Protein AF-A0A9X3ISD1-F1 (afdb_monomer)

Radius of gyration: 15.18 Å; Cα contacts (8 Å, |Δi|>4): 148; chains: 1; bounding box: 35×34×42 Å

Structure (mmCIF, N/CA/C/O backbone):
data_AF-A0A9X3ISD1-F1
#
_entry.id   AF-A0A9X3ISD1-F1
#
loop_
_atom_site.group_PDB
_atom_site.id
_atom_site.type_symbol
_atom_site.label_atom_id
_atom_site.label_alt_id
_atom_site.label_comp_id
_atom_site.label_asym_id
_atom_site.label_entity_id
_atom_site.label_seq_id
_atom_site.pdbx_PDB_ins_code
_atom_site.Cartn_x
_atom_site.Cartn_y
_atom_site.Cartn_z
_atom_site.occupancy
_atom_site.B_iso_or_equiv
_atom_site.auth_seq_id
_atom_site.auth_comp_id
_atom_site.auth_asym_id
_atom_site.auth_atom_id
_atom_site.pdbx_PDB_model_num
ATOM 1 N N . LEU A 1 1 ? 6.774 -3.696 7.580 1.00 65.56 1 LEU A N 1
ATOM 2 C CA . LEU A 1 1 ? 5.591 -3.726 8.477 1.00 65.56 1 LEU A CA 1
ATOM 3 C C . LEU A 1 1 ? 4.458 -2.953 7.795 1.00 65.56 1 LEU A C 1
ATOM 5 O O . LEU A 1 1 ? 4.775 -1.978 7.128 1.00 65.56 1 LEU A O 1
ATOM 9 N N . ASN A 1 2 ? 3.188 -3.359 7.916 1.00 82.25 2 ASN A N 1
ATOM 10 C CA . ASN A 1 2 ? 2.059 -2.546 7.430 1.00 82.25 2 ASN A CA 1
ATOM 11 C C . ASN A 1 2 ? 1.766 -1.448 8.481 1.00 82.25 2 ASN A C 1
ATOM 13 O O . ASN A 1 2 ? 1.386 -1.811 9.600 1.00 82.25 2 ASN A O 1
ATOM 17 N N . PRO A 1 3 ? 1.979 -0.152 8.171 1.00 85.31 3 PRO A N 1
ATOM 18 C CA . PRO A 1 3 ? 1.898 0.931 9.157 1.00 85.31 3 PRO A CA 1
ATOM 19 C C . PRO A 1 3 ? 0.495 1.105 9.744 1.00 85.31 3 PRO A C 1
ATOM 21 O O . PRO A 1 3 ? 0.365 1.401 10.932 1.00 85.31 3 PRO A O 1
ATOM 24 N N . VAL A 1 4 ? -0.550 0.824 8.962 1.00 89.69 4 VAL A N 1
ATOM 25 C CA . VAL A 1 4 ? -1.937 0.949 9.426 1.00 89.69 4 VAL A CA 1
ATOM 26 C C . VAL A 1 4 ? -2.268 -0.106 10.470 1.00 89.69 4 VAL A C 1
ATOM 28 O O . VAL A 1 4 ? -2.806 0.189 11.535 1.00 89.69 4 VAL A O 1
ATOM 31 N N . ARG A 1 5 ? -1.830 -1.348 10.245 1.00 85.19 5 ARG A N 1
ATOM 32 C CA . ARG A 1 5 ? -2.057 -2.446 11.201 1.00 85.19 5 ARG A CA 1
ATOM 33 C C . ARG A 1 5 ? -1.342 -2.241 12.537 1.00 85.19 5 ARG A C 1
ATOM 35 O O . ARG A 1 5 ? -1.757 -2.817 13.545 1.00 85.19 5 ARG A O 1
ATOM 42 N N . ALA A 1 6 ? -0.260 -1.468 12.527 1.00 86.69 6 ALA A N 1
ATOM 43 C CA . ALA A 1 6 ? 0.492 -1.087 13.715 1.00 86.69 6 ALA A CA 1
ATOM 44 C C . ALA A 1 6 ? -0.089 0.147 14.430 1.00 86.69 6 ALA A C 1
ATOM 46 O O . ALA A 1 6 ? 0.443 0.521 15.471 1.00 86.69 6 ALA A O 1
ATOM 47 N N . ALA A 1 7 ? -1.166 0.747 13.902 1.00 86.31 7 ALA A N 1
ATOM 48 C CA . ALA A 1 7 ? -1.716 2.029 14.347 1.00 86.31 7 ALA A CA 1
ATOM 49 C C . ALA A 1 7 ? -0.677 3.167 14.315 1.00 86.31 7 ALA A C 1
ATOM 51 O O . ALA A 1 7 ? -0.658 4.030 15.186 1.00 86.31 7 ALA A O 1
ATOM 52 N N . MET A 1 8 ? 0.216 3.135 13.319 1.00 88.81 8 MET A N 1
ATOM 53 C CA . MET A 1 8 ? 1.220 4.179 13.085 1.00 88.81 8 MET A CA 1
ATOM 54 C C . MET A 1 8 ? 0.772 5.205 12.033 1.00 88.81 8 MET A C 1
ATOM 56 O O . MET A 1 8 ? 1.414 6.239 11.897 1.00 88.81 8 MET A O 1
ATOM 60 N N . ALA A 1 9 ? -0.271 4.898 11.256 1.00 90.94 9 ALA A N 1
ATOM 61 C CA . ALA A 1 9 ? -0.870 5.774 10.250 1.00 90.94 9 ALA A CA 1
ATOM 62 C C . ALA A 1 9 ? -2.293 5.296 9.914 1.00 90.94 9 ALA A C 1
ATOM 64 O O . ALA A 1 9 ? -2.566 4.103 10.035 1.00 90.94 9 ALA A O 1
ATOM 65 N N . ASP A 1 10 ? -3.163 6.183 9.432 1.00 90.81 10 ASP A N 1
ATOM 66 C CA . ASP A 1 10 ? -4.523 5.810 8.997 1.00 90.81 10 ASP A CA 1
ATOM 67 C C . ASP A 1 10 ? -4.541 5.182 7.596 1.00 90.81 10 ASP A C 1
ATOM 69 O O . ASP A 1 10 ? -5.366 4.322 7.286 1.00 90.81 10 ASP A O 1
ATOM 73 N N . THR A 1 11 ? -3.590 5.577 6.747 1.00 92.06 11 THR A N 1
ATOM 74 C CA . THR A 1 11 ? -3.397 5.021 5.405 1.00 92.06 11 THR A CA 1
ATOM 75 C C . THR A 1 11 ? -1.914 4.742 5.148 1.00 92.06 11 THR A C 1
ATOM 77 O O . THR A 1 11 ? -1.049 5.334 5.803 1.00 92.06 11 THR A O 1
ATOM 80 N N . PRO A 1 12 ? -1.563 3.839 4.215 1.00 90.44 12 PRO A N 1
ATOM 81 C CA . PRO A 1 12 ? -0.162 3.567 3.913 1.00 90.44 12 PRO A CA 1
ATOM 82 C C . PRO A 1 12 ? 0.617 4.797 3.415 1.00 90.44 12 PRO A C 1
ATOM 84 O O . PRO A 1 12 ? 1.787 4.957 3.759 1.00 90.44 12 PRO A O 1
ATOM 87 N N . GLU A 1 13 ? -0.022 5.679 2.645 1.00 90.56 13 GLU A N 1
ATOM 88 C CA . GLU A 1 13 ? 0.585 6.885 2.069 1.00 90.56 13 GLU A CA 1
ATOM 89 C C . GLU A 1 13 ? 0.833 8.028 3.075 1.00 90.56 13 GLU A C 1
ATOM 91 O O . GLU A 1 13 ? 1.685 8.890 2.821 1.00 90.56 13 GLU A O 1
ATOM 96 N N . THR A 1 14 ? 0.139 8.019 4.219 1.00 90.50 14 THR A N 1
ATOM 97 C CA . THR A 1 14 ? 0.328 8.974 5.330 1.00 90.50 14 THR A CA 1
ATOM 98 C C . THR A 1 14 ? 1.313 8.471 6.386 1.00 90.50 14 THR A C 1
ATOM 100 O O . THR A 1 14 ? 1.434 9.056 7.455 1.00 90.50 14 THR A O 1
ATOM 103 N N . SER A 1 15 ? 2.008 7.362 6.128 1.00 90.12 15 SER A N 1
ATOM 104 C CA . SER A 1 15 ? 3.054 6.867 7.021 1.00 90.12 15 SER A CA 1
ATOM 105 C C . SER A 1 15 ? 4.328 7.714 6.920 1.00 90.12 15 SER A C 1
ATOM 107 O O . SER A 1 15 ? 4.833 7.931 5.822 1.00 90.12 15 SER A O 1
ATOM 109 N N . GLU A 1 16 ? 4.887 8.121 8.063 1.00 83.75 16 GLU A N 1
ATOM 110 C CA . GLU A 1 16 ? 6.073 8.996 8.127 1.00 83.75 16 GLU A CA 1
ATOM 111 C C . GLU A 1 16 ? 7.392 8.289 7.757 1.00 83.75 16 GLU A C 1
ATOM 113 O O . GLU A 1 16 ? 8.193 8.803 6.977 1.00 83.75 16 GLU A O 1
ATOM 118 N N . HIS A 1 17 ? 7.640 7.087 8.291 1.00 77.00 17 HIS A N 1
ATOM 119 C CA . HIS A 1 17 ? 8.956 6.433 8.198 1.00 77.00 17 HIS A CA 1
ATOM 120 C C . HIS A 1 17 ? 8.852 4.945 7.850 1.00 77.00 17 HIS A C 1
ATOM 122 O O . HIS A 1 17 ? 9.159 4.067 8.657 1.00 77.00 17 HIS A O 1
ATOM 128 N N . THR A 1 18 ? 8.406 4.638 6.631 1.00 84.75 18 THR A N 1
ATOM 129 C CA . THR A 1 18 ? 8.319 3.254 6.142 1.00 84.75 18 THR A CA 1
ATOM 130 C C . THR A 1 18 ? 8.794 3.108 4.700 1.00 84.75 18 THR A C 1
ATOM 132 O O . THR A 1 18 ? 8.750 4.045 3.904 1.00 84.75 18 THR A O 1
ATOM 135 N N . SER A 1 19 ? 9.209 1.892 4.334 1.00 88.69 19 SER A N 1
ATOM 136 C CA . SER A 1 19 ? 9.591 1.569 2.954 1.00 88.69 19 SER A CA 1
ATOM 137 C C . SER A 1 19 ? 8.450 1.802 1.958 1.00 88.69 19 SER A C 1
ATOM 139 O O . SER A 1 19 ? 8.706 2.148 0.809 1.00 88.69 19 SER A O 1
ATOM 141 N N . ILE A 1 20 ? 7.189 1.667 2.385 1.00 89.12 20 ILE A N 1
ATOM 142 C CA . ILE A 1 20 ? 6.033 1.955 1.529 1.00 89.12 20 ILE A CA 1
ATOM 143 C C . ILE A 1 20 ? 5.925 3.444 1.192 1.00 89.12 20 ILE A C 1
ATOM 145 O O . ILE A 1 20 ? 5.694 3.772 0.031 1.00 89.12 20 ILE A O 1
ATOM 149 N N . LYS A 1 21 ? 6.192 4.342 2.151 1.00 88.62 21 LYS A N 1
ATOM 150 C CA . LYS A 1 21 ? 6.239 5.787 1.899 1.00 88.62 21 LYS A CA 1
ATOM 151 C C . LYS A 1 21 ? 7.291 6.124 0.847 1.00 88.62 21 LYS A C 1
ATOM 153 O O . LYS A 1 21 ? 6.976 6.782 -0.138 1.00 88.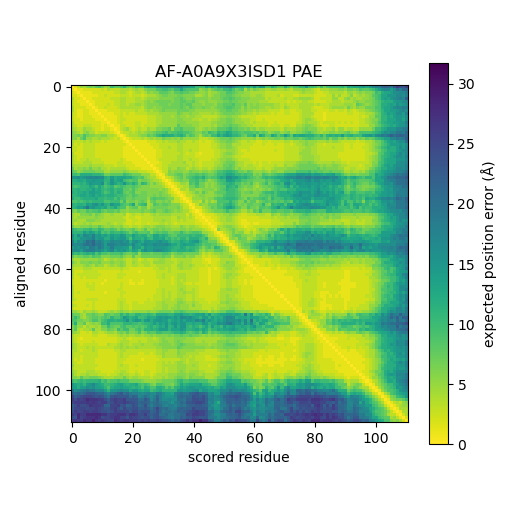62 21 LYS A O 1
ATOM 158 N N . GLN A 1 22 ? 8.511 5.604 1.009 1.00 89.19 22 GLN A N 1
ATOM 159 C CA . GLN A 1 22 ? 9.604 5.829 0.055 1.00 89.19 22 GLN A CA 1
ATOM 160 C C . GLN A 1 22 ? 9.231 5.385 -1.364 1.00 89.19 22 GLN A C 1
ATOM 162 O O . GLN A 1 22 ? 9.451 6.133 -2.316 1.00 89.19 22 GLN A O 1
ATOM 167 N N . ARG A 1 23 ? 8.621 4.203 -1.502 1.00 89.94 23 ARG A N 1
ATOM 168 C CA . ARG A 1 23 ? 8.190 3.666 -2.799 1.00 89.94 23 ARG A CA 1
ATOM 169 C C . ARG A 1 23 ? 7.067 4.486 -3.433 1.00 89.94 23 ARG A C 1
ATOM 171 O O . ARG A 1 23 ? 7.129 4.747 -4.629 1.00 89.94 23 ARG A O 1
ATOM 178 N N . ILE A 1 24 ? 6.084 4.926 -2.645 1.00 88.50 24 ILE A N 1
ATOM 179 C CA . ILE A 1 24 ? 4.993 5.784 -3.130 1.00 88.50 24 ILE A CA 1
ATOM 180 C C . ILE A 1 24 ? 5.550 7.116 -3.643 1.00 88.50 24 ILE A C 1
ATOM 182 O O . ILE A 1 24 ? 5.216 7.514 -4.756 1.00 88.50 24 ILE A O 1
ATOM 186 N N . GLU A 1 25 ? 6.436 7.778 -2.896 1.00 88.12 25 GLU A N 1
ATOM 187 C CA . GLU A 1 25 ? 6.999 9.059 -3.345 1.00 88.12 25 GLU A CA 1
ATOM 188 C C . GLU A 1 25 ? 7.827 8.913 -4.632 1.00 88.12 25 GLU A C 1
ATOM 190 O O . GLU A 1 25 ? 7.654 9.704 -5.556 1.00 88.12 25 GLU A O 1
ATOM 195 N N . HIS A 1 26 ? 8.644 7.860 -4.759 1.00 86.44 26 HIS A N 1
ATOM 196 C CA . HIS A 1 26 ? 9.393 7.606 -6.000 1.00 86.44 26 HIS A CA 1
ATOM 197 C C . HIS A 1 26 ? 8.473 7.255 -7.179 1.00 86.44 26 HIS A C 1
ATOM 199 O O . HIS A 1 26 ? 8.734 7.649 -8.314 1.00 86.44 26 HIS A O 1
ATOM 205 N N . SER A 1 27 ? 7.364 6.551 -6.934 1.00 85.12 27 SER A N 1
ATOM 206 C CA . SER A 1 27 ? 6.409 6.214 -7.996 1.00 85.12 27 SER A CA 1
ATOM 207 C C . SER A 1 27 ? 5.698 7.439 -8.583 1.00 85.12 27 SER A C 1
ATOM 209 O O . SER A 1 27 ? 5.312 7.420 -9.745 1.00 85.12 27 SER A O 1
ATOM 211 N N . ARG A 1 28 ? 5.566 8.530 -7.813 1.00 83.50 28 ARG A N 1
ATOM 212 C CA . ARG A 1 28 ? 4.962 9.786 -8.288 1.00 83.50 28 ARG A CA 1
ATOM 213 C C . ARG A 1 28 ? 5.892 10.598 -9.178 1.00 83.50 28 ARG A C 1
ATOM 215 O O . ARG A 1 28 ? 5.420 11.353 -10.021 1.00 83.50 28 ARG A O 1
ATOM 222 N N . THR A 1 29 ? 7.201 10.475 -8.979 1.00 80.44 29 THR A N 1
ATOM 223 C CA . THR A 1 29 ? 8.203 11.244 -9.724 1.00 80.44 29 THR A CA 1
ATOM 224 C C . THR A 1 29 ? 8.708 10.517 -10.966 1.00 80.44 29 THR A C 1
ATOM 226 O O . THR A 1 29 ? 9.442 11.119 -11.752 1.00 80.44 29 THR A O 1
ATOM 229 N N . THR A 1 30 ? 8.309 9.255 -11.179 1.00 72.62 30 THR A N 1
ATOM 230 C CA . THR A 1 30 ? 8.896 8.416 -12.228 1.00 72.62 30 THR A CA 1
ATOM 231 C C . THR A 1 30 ? 7.839 7.739 -13.113 1.00 72.62 30 THR A C 1
ATOM 233 O O . THR A 1 30 ? 7.016 6.987 -12.599 1.00 72.62 30 THR A O 1
ATOM 236 N N . PRO A 1 31 ? 7.867 7.923 -14.452 1.00 64.31 31 PRO A N 1
ATOM 237 C CA . PRO A 1 31 ? 6.809 7.427 -15.346 1.00 64.31 31 PRO A CA 1
ATOM 238 C C . PRO A 1 31 ? 6.720 5.901 -15.507 1.00 64.31 31 PRO A C 1
ATOM 240 O O . PRO A 1 31 ? 5.737 5.412 -16.052 1.00 64.31 31 PRO A O 1
ATOM 243 N N . LYS A 1 32 ? 7.759 5.149 -15.116 1.00 69.62 32 LYS A N 1
ATOM 244 C CA . LYS A 1 32 ? 7.838 3.686 -15.270 1.00 69.62 32 LYS A CA 1
ATOM 245 C C . LYS A 1 32 ? 8.025 3.036 -13.909 1.00 69.62 32 LYS A C 1
ATOM 247 O O . LYS A 1 32 ? 9.159 2.829 -13.487 1.00 69.62 32 LYS A O 1
ATOM 252 N N . THR A 1 33 ? 6.931 2.737 -13.219 1.00 69.00 33 THR A N 1
ATOM 253 C CA . THR A 1 33 ? 6.989 2.362 -11.798 1.00 69.00 33 THR A CA 1
ATOM 254 C C . THR A 1 33 ? 7.697 1.030 -11.534 1.00 69.00 33 THR A C 1
ATOM 256 O O . THR A 1 33 ? 8.320 0.875 -10.485 1.00 69.00 33 THR A O 1
ATOM 259 N N . ASN A 1 34 ? 7.698 0.117 -12.511 1.00 69.88 34 ASN A N 1
ATOM 260 C CA . ASN A 1 34 ? 8.376 -1.182 -12.431 1.00 69.88 34 ASN A CA 1
ATOM 261 C C . ASN A 1 34 ? 9.793 -1.196 -13.044 1.00 69.88 34 ASN A C 1
ATOM 263 O O . ASN A 1 34 ? 10.478 -2.217 -13.013 1.00 69.88 34 ASN A O 1
ATOM 267 N N . SER A 1 35 ? 10.298 -0.066 -13.559 1.00 70.38 35 SER A N 1
ATOM 268 C CA . SER A 1 35 ? 11.699 0.003 -13.996 1.00 70.38 35 SER A CA 1
ATOM 269 C C . SER A 1 35 ? 12.627 0.005 -12.779 1.00 70.38 35 SER A C 1
ATOM 271 O O . SER A 1 35 ? 12.437 0.787 -11.849 1.00 70.38 35 SER A O 1
ATOM 273 N N . VAL A 1 36 ? 13.671 -0.828 -12.789 1.00 67.06 36 VAL A N 1
ATOM 274 C CA . VAL A 1 36 ? 14.667 -0.896 -11.698 1.00 67.06 36 VAL A CA 1
ATOM 275 C C . VAL A 1 36 ? 15.288 0.475 -11.420 1.00 67.06 36 VAL A C 1
ATOM 277 O O . VAL A 1 36 ? 15.427 0.882 -10.272 1.00 67.06 36 VAL A O 1
ATOM 280 N N . THR A 1 37 ? 15.606 1.218 -12.481 1.00 66.62 37 THR A N 1
ATOM 281 C CA . THR A 1 37 ? 16.202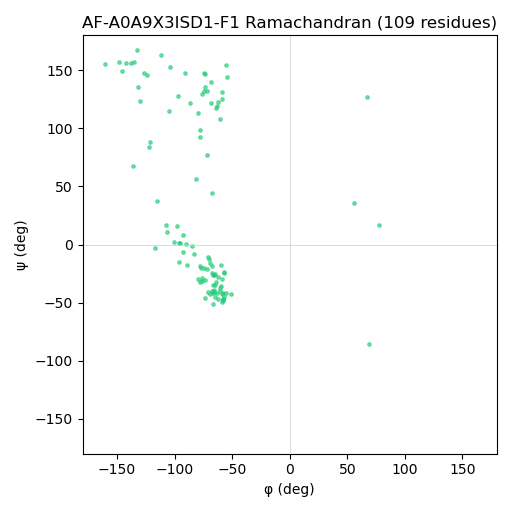 2.562 -12.407 1.00 66.62 37 THR A CA 1
ATOM 282 C C . THR A 1 37 ? 15.240 3.641 -11.914 1.00 66.62 37 THR A C 1
ATOM 284 O O . THR A 1 37 ? 15.669 4.755 -11.634 1.00 66.62 37 THR A O 1
ATOM 287 N N . ALA A 1 38 ? 13.947 3.325 -11.825 1.00 68.25 38 ALA A N 1
ATOM 288 C CA . ALA A 1 38 ? 12.887 4.235 -11.410 1.00 68.25 38 ALA A CA 1
ATOM 289 C C . ALA A 1 38 ? 12.452 4.036 -9.948 1.00 68.25 38 ALA A C 1
ATOM 291 O O . ALA A 1 38 ? 11.527 4.698 -9.481 1.00 68.25 38 ALA A O 1
ATOM 292 N N . GLN A 1 39 ? 13.092 3.115 -9.224 1.00 75.75 39 GLN A N 1
ATOM 293 C CA . GLN A 1 39 ? 12.747 2.772 -7.847 1.00 75.75 39 GLN A CA 1
ATOM 294 C C . GLN A 1 39 ? 13.828 3.211 -6.856 1.00 75.75 39 GLN A C 1
ATOM 296 O O . GLN A 1 39 ? 14.955 3.532 -7.224 1.00 75.75 39 GLN A O 1
ATOM 301 N N . THR A 1 40 ? 13.462 3.262 -5.574 1.00 76.25 40 THR A N 1
ATOM 302 C CA . THR A 1 40 ? 14.318 3.784 -4.502 1.00 76.25 40 THR A CA 1
ATOM 303 C C . THR A 1 40 ? 15.645 3.011 -4.403 1.00 76.25 40 THR A C 1
ATOM 305 O O . THR A 1 40 ? 15.605 1.808 -4.158 1.00 76.25 40 THR A O 1
ATOM 308 N N . PRO A 1 41 ? 16.818 3.674 -4.472 1.00 71.50 41 PRO A N 1
ATOM 309 C CA . PRO A 1 41 ? 18.124 3.001 -4.530 1.00 71.50 41 PRO A CA 1
ATOM 310 C C . PRO A 1 41 ? 18.514 2.252 -3.245 1.00 71.50 41 PRO A C 1
ATOM 312 O O . PRO A 1 41 ? 19.379 1.385 -3.273 1.00 71.50 41 PRO A O 1
ATOM 315 N N . LEU A 1 42 ? 17.883 2.573 -2.111 1.00 82.75 42 LEU A N 1
ATOM 316 C CA . LEU A 1 42 ? 18.124 1.922 -0.816 1.00 82.75 42 LEU A CA 1
ATOM 317 C C . LEU A 1 42 ? 17.224 0.697 -0.567 1.00 82.75 42 LEU A C 1
ATOM 319 O O . LEU A 1 42 ? 17.300 0.091 0.500 1.00 82.75 42 LEU A O 1
ATOM 323 N N . LEU A 1 43 ? 16.345 0.347 -1.511 1.00 86.06 43 LEU A N 1
ATOM 324 C CA . LEU A 1 43 ? 15.412 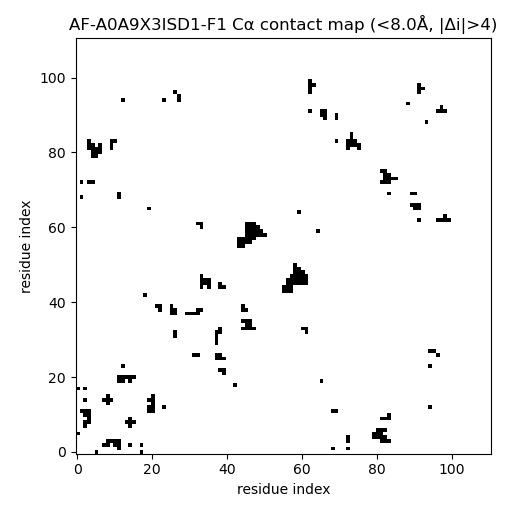-0.772 -1.397 1.00 86.06 43 LEU A CA 1
ATOM 325 C C . LEU A 1 43 ? 15.554 -1.701 -2.601 1.00 86.06 43 LEU A C 1
ATOM 327 O O . LEU A 1 43 ? 15.781 -1.245 -3.717 1.00 86.06 43 LEU A O 1
ATOM 331 N N . LEU A 1 44 ? 15.340 -3.004 -2.393 1.00 87.62 44 LEU A N 1
ATOM 332 C CA . LEU A 1 44 ? 15.272 -3.940 -3.515 1.00 87.62 44 LEU A CA 1
ATOM 333 C C . LEU A 1 44 ? 14.137 -3.526 -4.480 1.00 87.62 44 LEU A C 1
ATOM 335 O O . LEU A 1 44 ? 13.017 -3.243 -4.013 1.00 87.62 44 LEU A O 1
ATOM 339 N N . PRO A 1 45 ? 14.413 -3.460 -5.794 1.00 87.81 45 PRO A N 1
ATOM 340 C CA . PRO A 1 45 ? 13.439 -3.061 -6.802 1.00 87.81 45 PRO A CA 1
ATOM 341 C C . PRO A 1 45 ? 12.412 -4.172 -7.047 1.00 87.81 45 PRO A C 1
ATOM 343 O O . PRO A 1 45 ? 12.734 -5.355 -6.985 1.00 87.81 45 PRO A O 1
ATOM 346 N N . PHE A 1 46 ? 11.180 -3.778 -7.352 1.00 87.62 46 PHE A N 1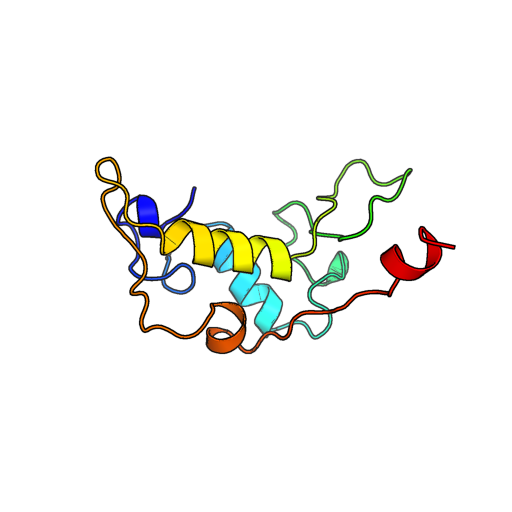
ATOM 347 C CA . PHE A 1 46 ? 10.117 -4.653 -7.842 1.00 87.62 46 PHE A CA 1
ATOM 348 C C . PHE A 1 46 ? 10.199 -4.774 -9.359 1.00 87.62 46 PHE A C 1
ATOM 350 O O . PHE A 1 46 ? 10.142 -3.762 -10.051 1.00 87.62 46 PHE A O 1
ATOM 357 N N . THR A 1 47 ? 10.349 -5.981 -9.885 1.00 82.25 47 THR A N 1
ATOM 358 C CA . THR A 1 47 ? 10.590 -6.199 -11.322 1.00 82.25 47 THR A CA 1
ATOM 359 C C . THR A 1 47 ? 9.485 -6.983 -12.007 1.00 82.25 47 THR A C 1
ATOM 361 O O . THR A 1 47 ? 9.531 -7.148 -13.224 1.00 82.25 47 THR A O 1
ATOM 364 N N . GLY A 1 48 ? 8.474 -7.428 -11.252 1.00 79.44 48 GLY A N 1
ATOM 365 C CA . GLY A 1 48 ? 7.372 -8.225 -11.782 1.00 79.44 48 GLY A CA 1
ATOM 366 C C . GLY A 1 48 ? 7.837 -9.613 -12.190 1.00 79.44 48 GLY A C 1
ATOM 367 O O . GLY A 1 48 ? 7.750 -10.556 -11.410 1.00 79.44 48 GLY A O 1
ATOM 368 N N . ASN A 1 49 ? 8.345 -9.731 -13.413 1.00 73.88 49 ASN A N 1
ATOM 369 C CA . ASN A 1 49 ? 8.713 -11.012 -13.992 1.00 73.88 49 ASN A CA 1
ATOM 370 C C . ASN A 1 49 ? 10.042 -11.535 -13.424 1.00 73.88 49 ASN A C 1
ATOM 372 O O . ASN A 1 49 ? 11.048 -10.818 -13.464 1.00 73.88 49 ASN A O 1
ATOM 376 N N . PRO A 1 50 ? 10.086 -12.796 -12.955 1.00 65.56 50 PRO A N 1
ATOM 377 C CA . PRO A 1 50 ? 11.325 -13.406 -12.506 1.00 65.56 50 PRO A CA 1
ATOM 378 C C . PRO A 1 50 ? 12.299 -13.514 -13.681 1.00 65.56 50 PRO A C 1
ATOM 380 O O . PRO A 1 50 ? 12.031 -14.178 -14.684 1.00 65.56 50 PRO A O 1
ATOM 383 N N . ARG A 1 51 ? 13.450 -12.855 -13.555 1.00 68.44 51 ARG A N 1
ATOM 384 C CA . ARG A 1 51 ? 14.571 -12.989 -14.489 1.00 68.44 51 ARG A CA 1
ATOM 385 C C . ARG A 1 51 ? 15.544 -13.997 -13.899 1.00 68.44 51 ARG A C 1
ATOM 387 O O . ARG A 1 51 ? 15.949 -13.837 -12.751 1.00 68.44 51 ARG A O 1
ATOM 394 N N . GLN A 1 52 ? 15.930 -15.014 -14.674 1.00 62.62 52 GLN A N 1
ATOM 395 C CA . GLN A 1 52 ? 16.847 -16.055 -14.186 1.00 62.62 52 GLN A CA 1
ATOM 396 C C . GLN A 1 52 ? 18.187 -15.489 -13.682 1.00 62.62 52 GLN A C 1
ATOM 398 O O . GLN A 1 52 ? 18.792 -16.072 -12.789 1.00 62.62 52 GLN A O 1
ATOM 403 N N . ASP A 1 53 ? 18.582 -14.306 -14.162 1.00 66.56 53 ASP A N 1
ATOM 404 C CA . ASP A 1 53 ? 19.899 -13.717 -13.904 1.00 66.56 53 ASP A CA 1
ATOM 405 C C . ASP A 1 53 ? 19.874 -12.515 -12.939 1.00 66.56 53 ASP A C 1
ATOM 407 O O . ASP A 1 53 ? 20.807 -11.713 -12.914 1.00 66.56 53 ASP A O 1
ATOM 411 N N . SER A 1 54 ? 18.801 -12.314 -12.164 1.00 65.44 54 SER A N 1
ATOM 412 C CA . SER A 1 54 ? 18.677 -11.157 -11.256 1.00 65.44 54 SER A CA 1
ATOM 413 C C . SER A 1 54 ? 18.460 -11.580 -9.799 1.00 65.44 54 SER A C 1
ATOM 415 O O . SER A 1 54 ? 17.334 -11.578 -9.321 1.00 65.44 54 SER A O 1
ATOM 417 N N . PRO A 1 55 ? 19.527 -11.898 -9.041 1.00 66.75 55 PRO A N 1
ATOM 418 C CA . PRO A 1 55 ? 19.401 -12.311 -7.638 1.00 66.75 55 PRO A CA 1
ATOM 419 C C . PRO A 1 55 ? 18.978 -11.177 -6.684 1.00 66.75 55 PRO A C 1
ATOM 421 O O . PRO A 1 55 ? 18.632 -11.443 -5.537 1.00 66.75 55 PRO A O 1
ATOM 424 N N . ASN A 1 56 ? 19.017 -9.919 -7.140 1.00 78.88 56 ASN A N 1
ATOM 425 C CA . ASN A 1 56 ? 18.813 -8.723 -6.317 1.00 78.88 56 ASN A CA 1
ATOM 426 C C . ASN A 1 56 ? 17.556 -7.930 -6.715 1.00 78.88 56 ASN A C 1
ATOM 428 O O . ASN A 1 56 ? 17.569 -6.697 -6.700 1.00 78.88 56 ASN A O 1
ATOM 432 N N . ASP A 1 57 ? 16.473 -8.612 -7.079 1.00 84.19 57 ASP A N 1
ATOM 433 C CA . ASP A 1 57 ? 15.164 -7.993 -7.278 1.00 84.19 57 ASP A CA 1
ATOM 434 C C . ASP A 1 57 ? 14.034 -8.767 -6.584 1.00 84.19 57 ASP A C 1
ATOM 436 O O . ASP A 1 57 ? 14.223 -9.854 -6.035 1.00 84.19 57 ASP A O 1
ATOM 440 N N . ILE A 1 58 ? 12.863 -8.135 -6.504 1.00 86.50 58 ILE A N 1
ATOM 441 C CA . ILE A 1 58 ? 11.644 -8.746 -5.987 1.00 86.50 58 ILE A CA 1
ATOM 442 C C . ILE A 1 58 ? 10.745 -9.053 -7.195 1.00 86.50 58 ILE A C 1
ATOM 444 O O . ILE A 1 58 ? 10.266 -8.106 -7.828 1.00 86.50 58 ILE A O 1
ATOM 448 N N . PRO A 1 59 ? 10.463 -10.335 -7.499 1.00 86.25 59 PRO A N 1
ATOM 449 C CA . PRO A 1 59 ? 9.703 -10.746 -8.681 1.00 86.25 59 PRO A CA 1
ATOM 450 C C . PRO A 1 59 ? 8.188 -10.609 -8.453 1.00 86.25 59 PRO A C 1
ATOM 452 O O . PRO A 1 59 ? 7.433 -11.574 -8.519 1.00 86.25 59 PRO A O 1
ATOM 455 N N . VAL A 1 60 ? 7.750 -9.401 -8.100 1.00 86.00 60 VAL A N 1
ATOM 456 C CA . VAL A 1 60 ? 6.346 -8.967 -8.098 1.00 86.00 60 VAL A CA 1
ATOM 457 C C . VAL A 1 60 ? 6.294 -7.518 -8.573 1.00 86.00 60 VAL A C 1
ATOM 459 O O . VAL A 1 60 ? 7.293 -6.804 -8.467 1.00 86.00 60 VAL A O 1
ATOM 462 N N . LEU A 1 61 ? 5.159 -7.069 -9.109 1.00 86.88 61 LEU A N 1
ATOM 463 C CA . LEU A 1 61 ? 4.992 -5.671 -9.512 1.00 86.88 61 LEU A CA 1
ATOM 464 C C . LEU A 1 61 ? 4.822 -4.781 -8.274 1.00 86.88 61 LEU A C 1
ATOM 466 O O . LEU A 1 61 ? 4.210 -5.182 -7.276 1.00 86.88 61 LEU A O 1
ATOM 470 N N . LEU A 1 62 ? 5.309 -3.537 -8.338 1.00 88.38 62 LEU A N 1
ATOM 471 C CA . LEU A 1 62 ? 5.098 -2.570 -7.256 1.00 88.38 62 LEU A CA 1
ATOM 472 C C . LEU A 1 62 ? 3.598 -2.305 -7.042 1.00 88.38 62 LEU A C 1
ATOM 474 O O . LEU A 1 62 ? 3.154 -2.178 -5.899 1.00 88.38 62 LEU A O 1
ATOM 478 N N . SER A 1 63 ? 2.810 -2.262 -8.121 1.00 88.56 63 SER A N 1
ATOM 479 C CA . SER A 1 63 ? 1.352 -2.096 -8.065 1.00 88.56 63 SER A CA 1
ATOM 480 C C . SER A 1 63 ? 0.673 -3.204 -7.264 1.00 88.56 63 SER A C 1
ATOM 482 O O . SER A 1 63 ? -0.194 -2.914 -6.439 1.00 88.56 63 SER A O 1
ATOM 484 N N . ASP A 1 64 ? 1.107 -4.450 -7.454 1.00 88.94 64 ASP A N 1
ATOM 485 C CA . ASP A 1 64 ? 0.530 -5.619 -6.787 1.00 88.94 64 ASP A CA 1
ATOM 486 C C . ASP A 1 64 ? 0.893 -5.628 -5.308 1.00 88.94 64 ASP A C 1
ATOM 488 O O . ASP A 1 64 ? 0.046 -5.879 -4.450 1.00 88.94 64 ASP A O 1
ATOM 492 N N . TYR A 1 65 ? 2.140 -5.269 -4.989 1.00 91.00 65 TYR A N 1
ATOM 493 C CA . TYR A 1 65 ? 2.565 -5.070 -3.609 1.00 91.00 65 TYR A CA 1
ATOM 494 C C . TYR A 1 65 ? 1.714 -4.004 -2.901 1.00 91.00 65 TYR A C 1
ATOM 496 O O . TYR A 1 65 ? 1.239 -4.235 -1.788 1.00 91.00 65 TYR A O 1
ATOM 504 N N . LEU A 1 66 ? 1.497 -2.844 -3.531 1.00 91.56 66 LEU A N 1
ATOM 505 C CA . LEU A 1 66 ? 0.696 -1.765 -2.947 1.00 91.56 66 LEU A CA 1
ATOM 506 C C . LEU A 1 66 ? -0.768 -2.183 -2.772 1.00 91.56 66 LEU A C 1
ATOM 508 O O . LEU A 1 66 ? -1.326 -1.973 -1.694 1.00 91.56 66 LEU A O 1
ATOM 512 N N . ALA A 1 67 ? -1.365 -2.819 -3.784 1.00 91.69 67 ALA A N 1
ATOM 513 C CA . ALA A 1 67 ? -2.725 -3.347 -3.710 1.00 91.69 67 ALA A CA 1
ATOM 514 C C . ALA A 1 67 ? -2.870 -4.354 -2.560 1.00 91.69 67 ALA A C 1
ATOM 516 O O . ALA A 1 67 ? -3.765 -4.220 -1.728 1.00 91.69 67 ALA A O 1
ATOM 517 N N . LEU A 1 68 ? -1.931 -5.295 -2.429 1.00 92.06 68 LEU A N 1
ATOM 518 C CA . LEU A 1 68 ? -1.920 -6.265 -1.336 1.00 92.06 68 LEU A CA 1
ATOM 519 C C . LEU A 1 68 ? -1.818 -5.590 0.041 1.00 92.06 68 LEU A C 1
ATOM 521 O O . LEU A 1 68 ? -2.463 -6.016 1.004 1.00 92.06 68 LEU A O 1
ATOM 525 N N . VAL A 1 69 ? -1.009 -4.537 0.171 1.00 92.19 69 VAL A N 1
ATOM 526 C CA . VAL A 1 69 ? -0.898 -3.788 1.430 1.00 92.19 69 VAL A CA 1
ATOM 527 C C . VAL A 1 69 ? -2.203 -3.066 1.780 1.00 92.19 69 VAL A C 1
ATOM 529 O O . VAL A 1 69 ? -2.573 -3.061 2.957 1.00 92.19 69 VAL A O 1
ATOM 532 N N . ASP A 1 70 ? -2.907 -2.500 0.798 1.00 93.44 70 ASP A N 1
ATOM 533 C CA . ASP A 1 70 ? -4.210 -1.850 1.000 1.00 93.44 70 ASP A CA 1
ATOM 534 C C . ASP A 1 70 ? -5.274 -2.877 1.411 1.00 93.44 70 ASP A C 1
ATOM 536 O O . ASP A 1 70 ? -5.881 -2.734 2.470 1.00 93.44 70 ASP A O 1
ATOM 540 N N . GLU A 1 71 ? -5.411 -3.979 0.668 1.00 92.44 71 GLU A N 1
ATOM 541 C CA . GLU A 1 71 ? -6.366 -5.053 0.979 1.00 92.44 71 GLU A CA 1
ATOM 542 C C . GLU A 1 71 ? -6.133 -5.642 2.377 1.00 92.44 71 GLU A C 1
ATOM 544 O O . GLU A 1 71 ? -7.037 -5.740 3.211 1.00 92.44 71 GLU A O 1
ATOM 549 N N . THR A 1 72 ? -4.880 -5.962 2.703 1.00 91.12 72 THR A N 1
ATOM 550 C CA . THR A 1 72 ? -4.545 -6.497 4.031 1.00 91.12 72 THR A CA 1
ATOM 551 C C . THR A 1 72 ? -4.633 -5.454 5.145 1.00 91.12 72 THR A C 1
ATOM 553 O O . THR A 1 72 ? -4.742 -5.828 6.317 1.00 91.12 72 THR A O 1
ATOM 556 N N . GLY A 1 73 ? -4.567 -4.163 4.810 1.00 90.88 73 GLY A N 1
ATOM 557 C CA . GLY A 1 73 ? -4.789 -3.052 5.729 1.00 90.88 73 GLY A CA 1
ATOM 558 C C . GLY A 1 73 ? -6.269 -2.825 6.037 1.00 90.88 73 GLY A C 1
ATOM 559 O O . GLY A 1 73 ? -6.591 -2.440 7.156 1.00 90.88 73 GLY A O 1
ATOM 560 N N . ARG A 1 74 ? -7.165 -3.109 5.088 1.00 93.19 74 ARG A N 1
ATOM 561 C CA . ARG A 1 74 ? -8.631 -3.024 5.240 1.00 93.19 74 ARG A CA 1
ATOM 562 C C . ARG A 1 74 ? -9.224 -4.145 6.082 1.00 93.19 74 ARG A C 1
ATOM 564 O O . ARG A 1 74 ? -10.230 -3.961 6.764 1.00 93.19 74 ARG A O 1
ATOM 571 N N . MET A 1 75 ? -8.601 -5.320 6.053 1.00 89.38 75 MET A N 1
ATOM 572 C CA . MET A 1 75 ? -9.067 -6.475 6.815 1.00 89.38 75 MET A CA 1
ATOM 573 C C . MET A 1 75 ? -9.087 -6.208 8.328 1.00 89.38 75 MET A C 1
ATOM 575 O O . MET A 1 75 ? -8.047 -6.219 8.996 1.00 89.38 75 MET A O 1
ATOM 579 N N . ILE A 1 76 ? -10.291 -6.078 8.886 1.00 80.94 76 ILE A N 1
ATOM 580 C CA . ILE A 1 76 ? -10.510 -5.965 10.330 1.00 80.94 76 ILE A CA 1
ATOM 581 C C . ILE A 1 76 ? -10.165 -7.306 10.985 1.00 80.94 76 ILE A C 1
ATOM 583 O O . ILE A 1 76 ? -10.731 -8.349 10.656 1.00 80.94 76 ILE A O 1
ATOM 587 N N . ARG A 1 77 ? -9.224 -7.292 11.931 1.00 80.00 77 ARG A N 1
ATOM 588 C CA . ARG A 1 77 ? -8.876 -8.458 12.753 1.00 80.00 77 ARG A CA 1
ATOM 589 C C . ARG A 1 77 ? -8.823 -8.062 14.219 1.00 80.00 77 ARG A C 1
ATOM 591 O O . ARG A 1 77 ? -8.183 -7.073 14.558 1.00 80.00 77 ARG A O 1
ATOM 598 N N . SER A 1 78 ? -9.409 -8.889 15.083 1.00 76.69 78 SER A N 1
ATOM 599 C CA . SER A 1 78 ? -9.483 -8.665 16.536 1.00 76.69 78 SER A CA 1
ATOM 600 C C . SER A 1 78 ? -8.121 -8.482 17.217 1.00 76.69 78 SER A C 1
ATOM 602 O O . SER A 1 78 ? -8.036 -7.850 18.262 1.00 76.69 78 SER A O 1
ATOM 604 N N . ASN A 1 79 ? -7.040 -8.994 16.621 1.00 80.31 79 ASN A N 1
ATOM 605 C CA . ASN A 1 79 ? -5.674 -8.879 17.134 1.00 80.31 79 ASN A CA 1
ATOM 606 C C . ASN A 1 79 ? -4.845 -7.749 16.489 1.00 80.31 79 ASN A C 1
ATOM 608 O O . ASN A 1 79 ? -3.611 -7.774 16.562 1.00 80.31 79 ASN A O 1
ATOM 612 N N . LYS A 1 80 ? -5.479 -6.798 15.792 1.00 81.06 80 LYS A N 1
ATOM 613 C CA . LYS A 1 80 ? -4.803 -5.658 15.156 1.00 81.06 80 LYS A CA 1
ATOM 614 C C . LYS A 1 80 ? -5.384 -4.339 15.648 1.00 81.06 80 LYS A C 1
ATOM 616 O O . LYS A 1 80 ? -6.560 -4.249 15.966 1.00 81.06 80 LYS A O 1
ATOM 621 N N . ARG A 1 81 ? -4.510 -3.335 15.746 1.00 84.94 81 ARG A N 1
ATOM 622 C CA . ARG A 1 81 ? -4.796 -2.053 16.410 1.00 84.94 81 ARG A CA 1
ATOM 623 C C . ARG A 1 81 ? -5.390 -0.998 15.477 1.00 84.94 81 ARG A C 1
ATOM 625 O O . ARG A 1 81 ? -5.932 -0.021 15.967 1.00 84.94 81 ARG A O 1
ATOM 632 N N . GLY A 1 82 ? -5.261 -1.187 14.167 1.00 87.12 82 GLY A N 1
ATOM 633 C CA . GLY A 1 82 ? -5.771 -0.275 13.149 1.00 87.12 82 GLY A CA 1
ATOM 634 C C . GLY A 1 82 ? -6.187 -1.027 11.889 1.00 87.12 82 GLY A C 1
ATOM 635 O O . GLY A 1 82 ? -5.718 -2.147 11.643 1.00 87.12 82 GLY A O 1
ATOM 636 N N . ALA A 1 83 ? -7.077 -0.404 11.123 1.00 92.50 83 ALA A N 1
ATOM 637 C CA . ALA A 1 83 ? -7.565 -0.868 9.833 1.00 92.50 83 ALA A CA 1
ATOM 638 C C . ALA A 1 83 ? -7.838 0.341 8.925 1.00 92.50 83 ALA A C 1
ATOM 640 O O . ALA A 1 83 ? -8.197 1.410 9.414 1.00 92.50 83 ALA A O 1
ATOM 641 N N . ILE A 1 84 ? -7.670 0.163 7.617 1.00 93.00 84 ILE A N 1
ATOM 642 C CA . ILE A 1 84 ? -8.009 1.168 6.602 1.00 93.00 84 ILE A CA 1
ATOM 643 C C . ILE A 1 84 ? -9.535 1.219 6.464 1.00 93.00 84 ILE A C 1
ATOM 645 O O . ILE A 1 84 ? -10.177 0.171 6.380 1.00 93.00 84 ILE A O 1
ATOM 649 N N . ASP A 1 85 ? -10.118 2.420 6.398 1.00 93.00 85 ASP A N 1
ATOM 650 C CA . ASP A 1 85 ? -11.557 2.579 6.154 1.00 93.00 85 ASP A CA 1
ATOM 651 C C . ASP A 1 85 ? -11.940 2.002 4.778 1.00 93.00 85 ASP A C 1
ATOM 653 O O . ASP A 1 85 ? -11.437 2.424 3.733 1.00 93.00 85 ASP A O 1
ATOM 657 N N . ASN A 1 86 ? -12.877 1.051 4.778 1.00 92.38 86 ASN A N 1
ATOM 658 C CA . ASN A 1 86 ? -13.406 0.395 3.582 1.00 92.38 86 ASN A CA 1
ATOM 659 C C . ASN A 1 86 ? -14.070 1.351 2.583 1.00 92.38 86 ASN A C 1
ATOM 661 O O . ASN A 1 86 ? -14.223 0.988 1.422 1.00 92.38 86 ASN A O 1
ATOM 665 N N . LYS A 1 87 ? -14.432 2.569 2.995 1.00 94.69 87 LYS A N 1
ATOM 666 C CA . LYS A 1 87 ? -14.990 3.595 2.103 1.00 94.69 87 LYS A CA 1
ATOM 667 C C . LYS A 1 87 ? -13.938 4.302 1.251 1.00 94.69 87 LYS A C 1
ATOM 669 O O . LYS A 1 87 ? -14.292 4.934 0.258 1.00 94.69 87 LYS A O 1
ATOM 674 N N . LEU A 1 88 ? -12.659 4.231 1.623 1.00 95.19 88 LEU A N 1
ATOM 675 C CA . LEU A 1 88 ? -11.591 4.853 0.844 1.00 95.19 88 LEU A CA 1
ATOM 676 C C . LEU A 1 88 ? -11.414 4.136 -0.494 1.00 95.19 88 LEU A C 1
ATOM 678 O O . LEU A 1 88 ? -11.385 2.906 -0.535 1.00 95.19 88 LEU A O 1
ATOM 682 N N . ALA A 1 89 ? -11.181 4.900 -1.563 1.00 94.69 89 ALA A N 1
ATOM 683 C CA . ALA A 1 89 ? -10.807 4.346 -2.864 1.00 94.69 89 ALA A CA 1
ATOM 684 C C . ALA A 1 89 ? -9.553 3.448 -2.753 1.00 94.69 89 ALA A C 1
ATOM 686 O O . ALA A 1 89 ? -8.749 3.656 -1.837 1.00 94.69 89 ALA A O 1
ATOM 687 N N . PRO A 1 90 ? -9.351 2.467 -3.652 1.00 94.19 90 PRO A N 1
ATOM 688 C CA . PRO A 1 90 ? -8.149 1.629 -3.664 1.00 94.19 90 PRO A CA 1
ATOM 689 C C . PRO A 1 90 ? -6.867 2.464 -3.716 1.00 94.19 90 PRO A C 1
ATOM 691 O O . PRO A 1 90 ? -6.835 3.495 -4.394 1.00 94.19 90 PRO A O 1
ATOM 694 N N . ILE A 1 91 ? -5.800 2.020 -3.039 1.00 93.38 91 ILE A N 1
ATOM 695 C CA . ILE A 1 91 ? -4.564 2.816 -2.896 1.00 93.38 91 ILE A CA 1
ATOM 696 C C . ILE A 1 91 ? -4.025 3.335 -4.230 1.00 93.38 91 ILE A C 1
ATOM 698 O O . ILE A 1 91 ? -3.681 4.508 -4.310 1.00 93.38 91 ILE A O 1
ATOM 702 N N . LEU A 1 92 ? -4.026 2.510 -5.286 1.00 91.25 92 LEU A N 1
ATOM 703 C CA . LEU A 1 92 ? -3.529 2.896 -6.610 1.00 91.25 92 LEU A CA 1
ATOM 704 C C . LEU A 1 92 ? -4.279 4.122 -7.147 1.00 91.25 92 LEU A C 1
ATOM 706 O O . LEU A 1 92 ? -3.657 5.070 -7.615 1.00 91.25 92 LEU A O 1
ATOM 710 N N . SER A 1 93 ? -5.604 4.161 -6.967 1.00 91.56 93 SER A N 1
ATOM 711 C CA . SER A 1 93 ? -6.423 5.322 -7.330 1.00 91.56 93 SER A CA 1
ATOM 712 C C . SER A 1 93 ? -6.102 6.548 -6.474 1.00 91.56 93 SER A C 1
ATOM 714 O O . SER A 1 93 ? -6.008 7.647 -7.013 1.00 91.56 93 SER A O 1
ATOM 716 N N . ARG A 1 94 ? -5.888 6.377 -5.160 1.00 92.88 94 ARG A N 1
ATOM 717 C CA . ARG A 1 94 ? -5.563 7.488 -4.242 1.00 92.88 94 ARG A CA 1
ATOM 718 C C . ARG A 1 94 ? -4.216 8.139 -4.560 1.00 92.88 94 ARG A C 1
ATOM 720 O O . ARG A 1 94 ? -4.077 9.349 -4.416 1.00 92.88 94 ARG A O 1
ATOM 727 N N . ILE A 1 95 ? -3.233 7.356 -5.009 1.00 90.00 95 ILE A N 1
ATOM 728 C CA . ILE A 1 95 ? -1.884 7.852 -5.332 1.00 90.00 95 ILE A CA 1
ATOM 729 C C . ILE A 1 95 ? -1.676 8.169 -6.820 1.00 90.00 95 ILE A C 1
ATOM 731 O O . ILE A 1 95 ? -0.580 8.581 -7.191 1.00 90.00 95 ILE A O 1
ATOM 735 N N . GLY A 1 96 ? -2.705 8.001 -7.659 1.00 87.06 96 GLY A N 1
ATOM 736 C CA . GLY A 1 96 ? -2.651 8.310 -9.091 1.00 87.06 96 GLY A CA 1
ATOM 737 C C . GLY A 1 96 ? -1.919 7.274 -9.952 1.00 87.06 96 GLY A C 1
ATOM 738 O O . GLY A 1 96 ? -1.570 7.577 -11.091 1.00 87.06 96 GLY A O 1
ATOM 739 N N . LEU A 1 97 ? -1.696 6.059 -9.442 1.00 82.31 97 LEU A N 1
ATOM 740 C CA . LEU A 1 97 ? -1.122 4.952 -10.206 1.00 82.31 97 LEU A CA 1
ATOM 741 C C . LEU A 1 97 ? -2.213 4.112 -10.878 1.00 82.31 97 LEU A C 1
ATOM 743 O O . LEU A 1 97 ? -3.309 3.920 -10.349 1.00 82.31 97 LEU A O 1
ATOM 747 N N . ARG A 1 98 ? -1.893 3.567 -12.052 1.00 73.31 98 ARG A N 1
ATOM 748 C CA . ARG A 1 98 ? -2.727 2.577 -12.746 1.00 73.31 98 ARG A CA 1
ATOM 749 C C . ARG A 1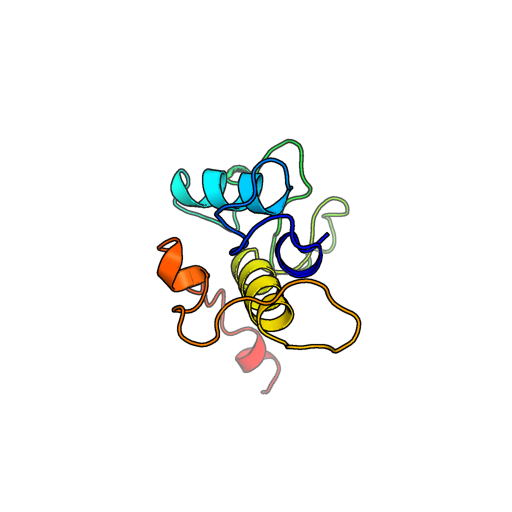 98 ? -2.104 1.195 -12.590 1.00 73.31 98 ARG A C 1
ATOM 751 O O . ARG A 1 98 ? -0.894 1.084 -12.430 1.00 73.31 98 ARG A O 1
ATOM 758 N N . ILE A 1 99 ? -2.933 0.152 -12.640 1.00 66.75 99 ILE A N 1
ATOM 759 C CA . ILE A 1 99 ? -2.433 -1.221 -12.755 1.00 66.75 99 ILE A CA 1
ATOM 760 C C . ILE A 1 99 ? -1.713 -1.321 -14.100 1.00 66.75 99 ILE A C 1
ATOM 762 O O . ILE A 1 99 ? -2.327 -1.133 -15.153 1.00 66.75 99 ILE A O 1
ATOM 766 N N . GLU A 1 100 ? -0.413 -1.590 -14.057 1.00 63.56 100 GLU A N 1
ATOM 767 C CA . GLU A 1 100 ? 0.358 -1.961 -15.235 1.00 63.56 100 GLU A CA 1
ATOM 768 C C . GLU A 1 100 ? 0.032 -3.434 -15.522 1.00 63.56 100 GLU A C 1
ATOM 770 O O . GLU A 1 100 ? 0.545 -4.335 -14.867 1.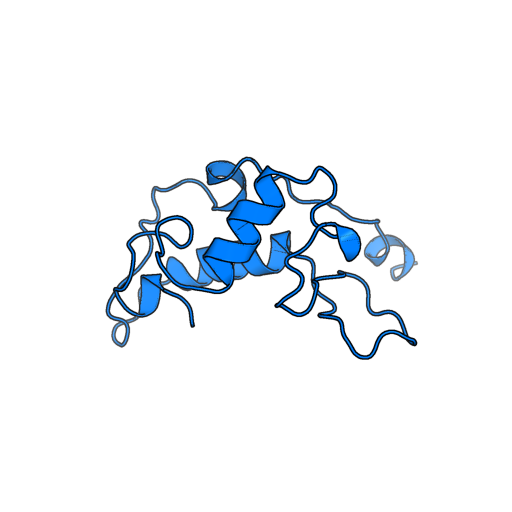00 63.56 100 GLU A O 1
ATOM 775 N N . LEU A 1 101 ? -0.888 -3.692 -16.458 1.00 56.38 101 LEU A N 1
ATOM 776 C CA . LEU A 1 101 ? -1.103 -5.039 -16.996 1.00 56.38 101 LEU A CA 1
ATOM 777 C C . LEU A 1 101 ? 0.092 -5.373 -17.894 1.00 56.38 101 LEU A C 1
ATOM 779 O O . LEU A 1 101 ? 0.027 -5.241 -19.117 1.00 56.38 101 LEU A O 1
ATOM 783 N N . GLU A 1 102 ? 1.218 -5.720 -17.280 1.00 54.78 102 GLU A N 1
ATOM 784 C CA . GLU A 1 102 ? 2.445 -6.019 -18.001 1.00 54.78 102 GLU A CA 1
ATOM 785 C C . GLU A 1 102 ? 2.358 -7.435 -18.584 1.00 54.78 102 GLU A C 1
ATOM 787 O O . GLU A 1 102 ? 2.694 -8.428 -17.953 1.00 54.78 102 GLU A O 1
ATOM 792 N N . ASN A 1 103 ? 1.886 -7.486 -19.830 1.00 48.28 103 ASN A N 1
ATOM 793 C CA . ASN A 1 103 ? 1.893 -8.625 -20.742 1.00 48.28 103 ASN A CA 1
ATOM 794 C C . ASN A 1 103 ? 1.010 -9.822 -20.356 1.00 48.28 103 ASN A C 1
ATOM 796 O O . ASN A 1 103 ? 1.104 -10.445 -19.304 1.00 48.28 103 ASN A O 1
ATOM 800 N N . GLN A 1 104 ? 0.177 -10.206 -21.317 1.00 44.72 104 GLN A N 1
ATOM 801 C CA . GLN A 1 104 ? -0.689 -11.379 -21.311 1.00 44.72 104 GLN A CA 1
ATOM 802 C C . GLN A 1 104 ? 0.087 -12.713 -21.372 1.00 44.72 104 GLN A C 1
ATOM 804 O O . GLN A 1 104 ? -0.286 -13.612 -22.115 1.00 44.72 104 GLN A O 1
ATOM 809 N N . GLN A 1 105 ? 1.164 -12.878 -20.598 1.00 49.91 105 GLN A N 1
ATOM 810 C CA . GLN A 1 105 ? 1.903 -14.145 -20.527 1.00 4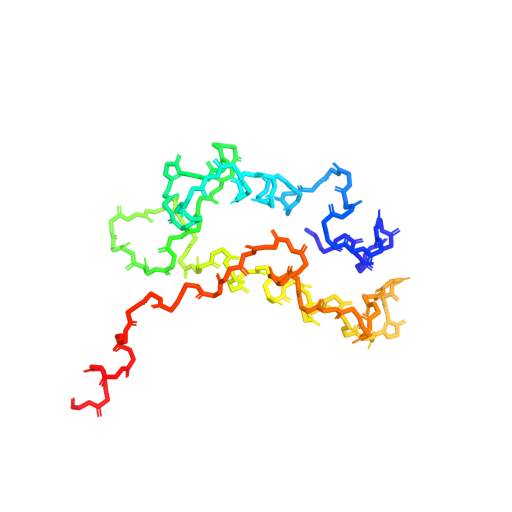9.91 105 GLN A CA 1
ATOM 811 C C . GLN A 1 105 ? 1.037 -15.296 -19.992 1.00 49.91 105 GLN A C 1
ATOM 813 O O . GLN A 1 105 ? 1.231 -16.448 -20.367 1.00 49.91 105 GLN A O 1
ATOM 818 N N . TRP A 1 106 ? 0.032 -14.992 -19.166 1.00 51.22 106 TRP A N 1
ATOM 819 C CA . TRP A 1 106 ? -0.929 -15.987 -18.688 1.00 51.22 106 TRP A CA 1
ATOM 820 C C . TRP A 1 106 ? -1.841 -16.532 -19.800 1.00 51.22 106 TRP A C 1
ATOM 822 O O . TRP A 1 106 ? -2.315 -17.657 -19.679 1.00 51.22 106 TRP A O 1
ATOM 832 N N . LEU A 1 107 ? -2.059 -15.780 -20.888 1.00 47.22 107 LEU A N 1
ATOM 833 C CA . LEU A 1 107 ? -2.816 -16.266 -22.047 1.00 47.22 107 LEU A CA 1
ATOM 834 C C . LEU A 1 107 ? -1.972 -17.186 -22.934 1.00 47.22 107 LEU A C 1
ATOM 836 O O . LEU A 1 107 ? -2.503 -18.144 -23.482 1.00 47.22 107 LEU A O 1
ATOM 840 N N . THR A 1 108 ? -0.660 -16.966 -23.020 1.00 46.94 108 THR A N 1
ATOM 841 C CA . THR A 1 108 ? 0.249 -17.827 -23.795 1.00 46.94 108 THR A CA 1
ATOM 842 C C . THR A 1 108 ? 0.595 -19.145 -23.104 1.00 46.94 108 THR A C 1
ATOM 844 O O . THR A 1 108 ? 0.998 -20.082 -23.780 1.00 46.94 108 THR A O 1
ATOM 847 N N . MET A 1 109 ? 0.423 -19.246 -21.784 1.00 48.41 109 MET A N 1
ATOM 848 C CA . MET A 1 109 ? 0.619 -20.493 -21.025 1.00 48.41 109 MET A CA 1
ATOM 849 C C . MET A 1 109 ? -0.608 -21.425 -21.053 1.00 48.41 109 MET A C 1
ATOM 851 O O . MET A 1 109 ? -0.532 -22.542 -20.545 1.00 48.41 109 MET A O 1
ATOM 855 N N . ALA A 1 110 ? -1.741 -20.964 -21.593 1.00 52.97 110 ALA A N 1
ATOM 856 C CA . ALA A 1 110 ? -3.016 -21.684 -21.601 1.00 52.97 110 ALA A CA 1
ATOM 857 C C . ALA A 1 110 ? -3.404 -22.266 -22.980 1.00 52.97 110 ALA A C 1
ATOM 859 O O . ALA A 1 110 ? -4.542 -22.712 -23.139 1.00 52.97 110 ALA A O 1
ATOM 860 N N . GLN A 1 111 ? -2.490 -22.262 -23.960 1.00 42.47 111 GLN A N 1
ATOM 861 C CA . GLN A 1 111 ? -2.668 -22.858 -25.294 1.00 42.47 111 GLN A CA 1
ATOM 862 C C . GLN A 1 111 ? -1.739 -24.045 -25.529 1.00 42.47 111 GLN A C 1
ATOM 864 O O . GLN A 1 111 ? -0.578 -23.987 -25.070 1.00 42.47 111 GLN A O 1
#

Foldseek 3Di:
DLCQQQVQDLHLCRHDDDPSVQLLVLCLVAPDSQDQVSGDPVDAGANQCDDPPPPRHDNRGPVVVQQVSLVVQQDDDPPTDGHHPPPDDGPCVVSVHDPPPPDPVVVVVVD

Solvent-accessible surface area (backbone atoms only — not comparable to full-atom value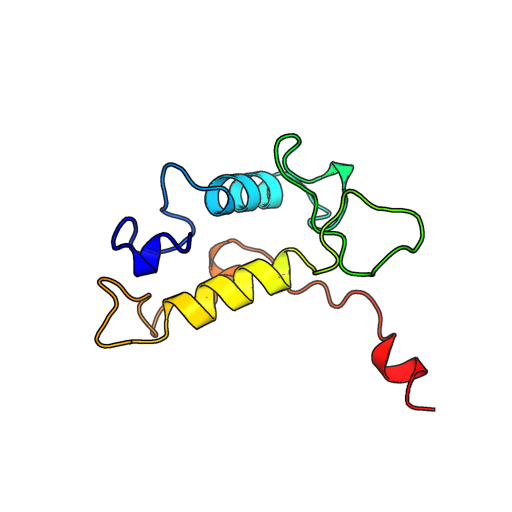s): 6760 Å² total; per-residue (Å²): 132,66,44,17,41,70,56,67,22,70,41,62,81,67,30,90,88,46,73,63,27,53,46,54,57,34,45,71,77,28,99,47,59,48,41,6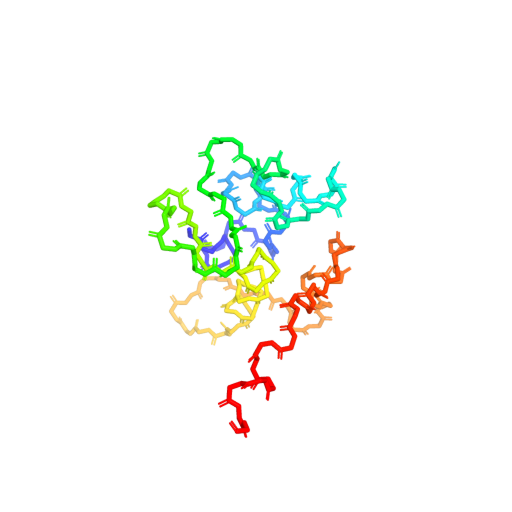2,92,37,40,54,91,93,49,78,30,30,52,30,66,80,54,96,87,51,94,76,53,40,63,40,41,52,60,56,54,50,47,50,52,44,56,63,23,40,54,82,48,97,94,47,76,34,47,30,67,84,86,57,72,60,56,45,67,73,71,73,48,72,83,76,81,80,67,71,60,74,63,67,73,73,112

Organism: NCBI:txid2997323

Mean predicted aligned error: 7.81 Å

pLDDT: mean 80.11, std 13.45, range [42.47, 95.19]

Secondary structure (DSSP, 8-state):
--TTTTTS-SSGGG-SSSHHHHHHHHHHH-S-TT-GGGS-TTSPPB-SSPPTT-TTSBSS-HHHHHHHHHHHHH---TT-S----TTSPPHHHHHT--------HHHHTT-

Sequence (111 aa):
LNPVRAAMADTPETSEHTSIKQRIEHSRTTPKTNSVTAQTPLLLPFTGNPRQDSPNDIPVLLSDYLALVDETGRMIRSNKRGAIDNKLAPILSRIGLRIELENQQWLTMAQ